Protein AF-A0A1D9NYQ7-F1 (afdb_monomer_lite)

Radius of gyration: 34.91 Å; chains: 1; bounding box: 76×38×82 Å

Foldseek 3Di:
DPDDPPPDDPVRLVVLLVQLPDPPDDLVVSCVVVVDDSVVSVVSNVVVVVVVVVVVVVVVVVVVVVVVVVVVVVVVVVVVVVVVVVVVVVVVVVVVVVVCCVVPPDPPPDD

Secondary structure (DSSP, 8-state):
----S-SS-HHHHHHHHHHHTSTT--HHHHHHHH---HHHHHHHHHHHHHHHHHHHHHHHHHHHHHHHHHHHHHHHHHHHHHHHHHHHHHHHHHHHHHHHHHHH-------

Organism: NCBI:txid185008

InterPro domains:
  IPR002514 Transposase IS3/IS911family [PF01527] (6-81)
  IPR009057 Homedomain-like superfamily [SSF46689] (3-88)

pLDDT: mean 82.63, std 14.6, range [35.0, 97.5]

Structure (mmCIF, N/CA/C/O backbone):
data_AF-A0A1D9NYQ7-F1
#
_entry.id   AF-A0A1D9NYQ7-F1
#
loop_
_atom_site.group_PDB
_atom_site.id
_atom_site.type_symbol
_atom_site.label_atom_id
_atom_site.label_alt_id
_atom_site.label_comp_id
_atom_site.label_asym_id
_atom_site.label_entity_id
_atom_site.label_seq_id
_atom_site.pdbx_PDB_ins_code
_atom_site.Cartn_x
_atom_site.Cartn_y
_atom_site.Cartn_z
_atom_site.occupancy
_atom_site.B_iso_or_equiv
_atom_site.auth_seq_id
_atom_site.auth_comp_id
_atom_site.auth_asym_id
_atom_site.auth_atom_id
_atom_site.pdbx_PDB_model_num
ATOM 1 N N . MET A 1 1 ? -15.302 -24.576 35.986 1.00 35.53 1 MET A N 1
ATOM 2 C CA . MET A 1 1 ? -16.428 -23.689 35.617 1.00 35.53 1 MET A CA 1
ATOM 3 C C . MET A 1 1 ? -16.089 -22.955 34.329 1.00 35.53 1 MET A C 1
ATOM 5 O O . MET A 1 1 ? -15.183 -22.134 34.339 1.00 35.53 1 MET A O 1
ATOM 9 N N . SER A 1 2 ? -16.775 -23.268 33.228 1.00 39.38 2 SER A N 1
ATOM 10 C CA . SER A 1 2 ? -16.667 -22.508 31.976 1.00 39.38 2 SER A CA 1
ATOM 11 C C . SER A 1 2 ? -17.417 -21.183 32.145 1.00 39.38 2 SER A C 1
ATOM 13 O O . SER A 1 2 ? -18.639 -21.173 32.299 1.00 39.38 2 SER A O 1
ATOM 15 N N . MET A 1 3 ? -16.683 -20.070 32.228 1.00 35.00 3 MET A N 1
ATOM 16 C CA . MET A 1 3 ? -17.254 -18.731 32.374 1.00 35.00 3 MET A CA 1
ATOM 17 C C . MET A 1 3 ? -17.894 -18.339 31.036 1.00 35.00 3 MET A C 1
ATOM 19 O O . MET A 1 3 ? -17.203 -18.030 30.074 1.00 35.00 3 MET A O 1
ATOM 23 N N . SER A 1 4 ? -19.223 -18.402 30.977 1.00 41.56 4 SER A N 1
ATOM 24 C CA . SER A 1 4 ? -20.055 -18.098 29.806 1.00 41.56 4 SER A CA 1
ATOM 25 C C . SER A 1 4 ? -19.674 -16.760 29.138 1.00 41.56 4 SER A C 1
ATOM 27 O O . SER A 1 4 ? -20.061 -15.682 29.601 1.00 41.56 4 SER A O 1
ATOM 29 N N . TYR A 1 5 ? -18.971 -16.836 28.007 1.00 49.84 5 TYR A N 1
ATOM 30 C CA . TYR A 1 5 ? -18.609 -15.712 27.138 1.00 49.84 5 TYR A CA 1
ATOM 31 C C . TYR A 1 5 ? -19.742 -15.341 26.168 1.00 49.84 5 TYR A C 1
ATOM 33 O O . TYR A 1 5 ? -19.537 -15.323 24.961 1.00 49.84 5 TYR A O 1
ATOM 41 N N . ASN A 1 6 ? -20.950 -15.052 26.670 1.00 58.41 6 ASN A N 1
ATOM 42 C CA . ASN A 1 6 ? -21.968 -14.374 25.850 1.00 58.41 6 ASN A CA 1
ATOM 43 C C . ASN A 1 6 ? -23.111 -13.732 26.659 1.00 58.41 6 ASN A C 1
ATOM 45 O O . ASN A 1 6 ? -24.284 -13.897 26.344 1.00 58.41 6 ASN A O 1
ATOM 49 N N . ARG A 1 7 ? -22.793 -13.017 27.749 1.00 65.62 7 ARG A N 1
ATOM 50 C CA . ARG A 1 7 ? -23.827 -12.455 28.645 1.00 65.62 7 ARG A CA 1
ATOM 51 C C . ARG A 1 7 ? -24.681 -11.345 28.004 1.00 65.62 7 ARG A C 1
ATOM 53 O O . ARG A 1 7 ? -25.792 -11.126 28.468 1.00 65.62 7 ARG A O 1
ATOM 60 N N . TYR A 1 8 ? -24.193 -10.669 26.961 1.00 72.31 8 TYR A N 1
ATOM 61 C CA . TYR A 1 8 ? -24.912 -9.570 26.308 1.00 72.31 8 TYR A CA 1
ATOM 62 C C . TYR A 1 8 ? -24.981 -9.788 24.790 1.00 72.31 8 TYR A C 1
ATOM 64 O O . TYR A 1 8 ? -23.932 -10.032 24.185 1.00 72.31 8 TYR A O 1
ATOM 72 N N . PRO A 1 9 ? -26.172 -9.686 24.169 1.00 83.31 9 PRO A N 1
ATOM 73 C CA . PRO A 1 9 ? -26.328 -9.730 22.717 1.00 83.31 9 PRO A CA 1
ATOM 74 C C . PRO A 1 9 ? -25.461 -8.669 22.030 1.00 83.31 9 PRO A C 1
ATOM 76 O O . PRO A 1 9 ? -25.291 -7.564 22.553 1.00 83.31 9 PRO A O 1
ATOM 79 N N . LYS A 1 10 ? -24.936 -8.987 20.841 1.00 80.75 10 LYS A N 1
ATOM 80 C CA . LYS A 1 10 ? -24.051 -8.086 20.081 1.00 80.75 10 LYS A CA 1
ATOM 81 C C . LYS A 1 10 ? -24.723 -6.741 19.788 1.00 80.75 10 LYS A C 1
ATOM 83 O O . LYS A 1 10 ? -24.121 -5.707 20.045 1.00 80.75 10 LYS A O 1
ATOM 88 N N . GLU A 1 11 ? -25.985 -6.775 19.369 1.00 83.69 11 GLU A N 1
ATOM 89 C CA . GLU A 1 11 ? -26.791 -5.585 19.059 1.00 83.69 11 GLU A CA 1
ATOM 90 C C . GLU A 1 11 ? -26.956 -4.661 20.274 1.00 83.69 11 GLU A C 1
ATOM 92 O O . GLU A 1 11 ? -26.782 -3.450 20.171 1.00 83.69 11 GLU A O 1
ATOM 97 N N . MET A 1 12 ? -27.206 -5.231 21.459 1.00 84.19 12 MET A N 1
ATOM 98 C CA . MET A 1 12 ? -27.324 -4.459 22.701 1.00 84.19 12 MET A CA 1
ATOM 99 C C . MET A 1 12 ? -25.997 -3.789 23.063 1.00 84.19 12 MET A C 1
ATOM 101 O O . MET A 1 12 ? -25.966 -2.617 23.433 1.00 84.19 12 MET A O 1
ATOM 105 N N . LYS A 1 13 ? -24.887 -4.526 22.945 1.00 83.94 13 LYS A N 1
ATOM 106 C CA . LYS A 1 13 ? -23.552 -3.984 23.209 1.00 83.94 13 LYS A CA 1
ATOM 107 C C . LYS A 1 13 ? -23.220 -2.844 22.241 1.00 83.94 13 LYS A C 1
ATOM 109 O O . LYS A 1 13 ? -22.691 -1.831 22.680 1.00 83.94 13 LYS A O 1
ATOM 114 N N . GLU A 1 14 ? -23.533 -3.000 20.958 1.00 83.94 14 GLU A N 1
ATOM 115 C CA . GLU A 1 14 ? -23.304 -1.977 19.930 1.00 83.94 14 GLU A CA 1
ATOM 116 C C . GLU A 1 14 ? -24.138 -0.716 20.187 1.00 83.94 14 GLU A C 1
ATOM 118 O O . GLU A 1 14 ? -23.581 0.379 20.182 1.00 83.94 14 GLU A O 1
ATOM 123 N N . ALA A 1 15 ? -25.425 -0.853 20.519 1.00 86.25 15 ALA A N 1
ATOM 124 C CA . ALA A 1 15 ? -26.296 0.278 20.847 1.00 86.25 15 ALA A CA 1
ATOM 125 C C . ALA A 1 15 ? -25.830 1.048 22.098 1.00 86.25 15 ALA A C 1
ATOM 127 O O . ALA A 1 15 ? -25.838 2.278 22.124 1.00 86.25 15 ALA A O 1
ATOM 128 N N . ILE A 1 16 ? -25.379 0.327 23.129 1.00 87.50 16 ILE A N 1
ATOM 129 C CA . ILE A 1 16 ? -24.826 0.932 24.347 1.00 87.50 16 ILE A CA 1
ATOM 130 C C . ILE A 1 16 ? -23.514 1.660 24.049 1.00 87.50 16 ILE A C 1
ATOM 132 O O . ILE A 1 16 ? -23.303 2.765 24.537 1.00 87.50 16 ILE A O 1
ATOM 136 N N . VAL A 1 17 ? -22.630 1.056 23.253 1.00 86.25 17 VAL A N 1
ATOM 137 C CA . VAL A 1 17 ? -21.359 1.681 22.863 1.00 86.25 17 VAL A CA 1
ATOM 138 C C . VAL A 1 17 ? -21.588 2.921 22.002 1.00 86.25 17 VAL A C 1
ATOM 140 O O . VAL A 1 17 ? -20.891 3.907 22.206 1.00 86.25 17 VAL A O 1
ATOM 143 N N . ALA A 1 18 ? -22.578 2.909 21.105 1.00 86.44 18 ALA A N 1
ATOM 144 C CA . ALA A 1 18 ? -22.950 4.079 20.315 1.00 86.44 18 ALA A CA 1
ATOM 145 C C . ALA A 1 18 ? -23.384 5.249 21.214 1.00 86.44 18 ALA A C 1
ATOM 147 O O . ALA A 1 18 ? -22.813 6.329 21.109 1.00 86.44 18 ALA A O 1
ATOM 148 N N . ARG A 1 19 ? -24.286 5.005 22.178 1.00 85.31 19 ARG A N 1
ATOM 149 C CA . ARG A 1 19 ? -24.702 6.024 23.164 1.00 85.31 19 ARG A CA 1
ATOM 150 C C . ARG A 1 19 ? -23.559 6.476 24.080 1.00 85.31 19 ARG A C 1
ATOM 152 O O . ARG A 1 19 ? -23.516 7.633 24.461 1.00 85.31 19 ARG A O 1
ATOM 159 N N . LEU A 1 20 ? -22.617 5.594 24.432 1.00 86.00 20 LEU A N 1
ATOM 160 C CA . LEU A 1 20 ? -21.429 5.948 25.232 1.00 86.00 20 LEU A CA 1
ATOM 161 C C . LEU A 1 20 ? -20.426 6.846 24.492 1.00 86.00 20 LEU A C 1
ATOM 163 O O . LEU A 1 20 ? -19.544 7.412 25.138 1.00 86.00 20 LEU A O 1
ATOM 167 N N . LEU A 1 21 ? -20.502 6.903 23.162 1.00 82.31 21 LEU A N 1
ATOM 168 C CA . LEU A 1 21 ? -19.666 7.763 22.325 1.00 82.31 21 LEU A CA 1
ATOM 169 C C . LEU A 1 21 ? -20.341 9.106 22.005 1.00 82.31 21 LEU A C 1
ATOM 171 O O . LEU A 1 21 ? -19.680 9.981 21.451 1.00 82.31 21 LEU A O 1
ATOM 175 N N . GLU A 1 22 ? -21.618 9.282 22.351 1.00 84.06 22 GLU A N 1
ATOM 176 C CA . GLU A 1 22 ? -22.311 10.570 22.270 1.00 84.06 22 GLU A CA 1
ATOM 177 C C . GLU A 1 22 ? -21.899 11.458 23.460 1.00 84.06 22 GLU A C 1
ATOM 179 O O . GLU A 1 22 ? -21.868 11.001 24.603 1.00 84.06 22 GLU A O 1
ATOM 184 N N . GLU A 1 23 ? -21.564 12.730 23.204 1.00 65.69 23 GLU A N 1
ATOM 185 C CA . GLU A 1 23 ? -20.985 13.642 24.212 1.00 65.69 23 GLU A CA 1
ATOM 186 C C . GLU A 1 23 ? -21.939 13.977 25.376 1.00 65.69 23 GLU A C 1
ATOM 188 O O . GLU A 1 23 ? -21.477 14.289 26.473 1.00 65.69 23 GLU A O 1
ATOM 193 N N . ASP A 1 24 ? -23.253 13.849 25.172 1.00 74.31 24 ASP A N 1
ATOM 194 C CA . ASP A 1 24 ? -24.279 14.292 26.126 1.00 74.31 24 ASP A CA 1
ATOM 195 C C . ASP A 1 24 ? -24.786 13.195 27.086 1.00 74.31 24 ASP A C 1
ATOM 197 O O . ASP A 1 24 ? -25.673 13.454 27.904 1.00 74.31 24 ASP A O 1
ATOM 201 N N . VAL A 1 25 ? -24.256 11.965 27.030 1.00 77.44 25 VAL A N 1
ATOM 202 C CA . VAL A 1 25 ? -24.790 10.842 27.826 1.00 77.44 25 VAL A CA 1
ATOM 203 C C . VAL A 1 25 ? -23.867 10.448 28.979 1.00 77.44 25 VAL A C 1
ATOM 205 O O . VAL A 1 25 ? -22.715 10.049 28.805 1.00 77.44 25 VAL A O 1
ATOM 208 N N . VAL A 1 26 ? -24.407 10.470 30.201 1.00 83.94 26 VAL A N 1
ATOM 209 C CA . VAL A 1 26 ? -23.679 10.058 31.405 1.00 83.94 26 VAL A CA 1
ATOM 210 C C . VAL A 1 26 ? -23.703 8.532 31.547 1.00 83.94 26 VAL A C 1
ATOM 212 O O . VAL A 1 26 ? -24.757 7.896 31.553 1.00 83.94 26 VAL A O 1
ATOM 215 N N . VAL A 1 27 ? -22.531 7.923 31.762 1.00 84.38 27 VAL A N 1
ATOM 216 C CA . VAL A 1 27 ? -22.364 6.461 31.941 1.00 84.38 27 VAL A CA 1
ATOM 217 C C . VAL A 1 27 ? -23.264 5.892 33.053 1.00 84.38 27 VAL A C 1
ATOM 219 O O . VAL A 1 27 ? -23.722 4.752 32.974 1.00 84.38 27 VAL A O 1
ATOM 222 N N . MET A 1 28 ? -23.547 6.695 34.082 1.00 83.12 28 MET A N 1
ATOM 223 C CA . MET A 1 28 ? -24.418 6.339 35.209 1.00 83.12 28 MET A CA 1
ATOM 224 C C . MET A 1 28 ? -25.881 6.137 34.798 1.00 83.12 28 MET A C 1
ATOM 226 O O . MET A 1 28 ? -26.558 5.284 35.369 1.00 83.12 28 MET A O 1
ATOM 230 N N . ASP A 1 29 ? -26.374 6.889 33.816 1.00 86.56 29 ASP A N 1
ATOM 231 C CA . ASP A 1 29 ? -27.756 6.761 33.349 1.00 86.56 29 ASP A CA 1
ATOM 232 C C . ASP A 1 29 ? -27.911 5.501 32.499 1.00 86.56 29 ASP A C 1
ATOM 234 O O . ASP A 1 29 ? -28.827 4.710 32.720 1.00 86.56 29 ASP A O 1
ATOM 238 N N . ILE A 1 30 ? -26.911 5.202 31.665 1.00 85.38 30 ILE A N 1
ATOM 239 C CA . ILE A 1 30 ? -26.827 3.932 30.936 1.00 85.38 30 ILE A CA 1
ATOM 240 C C . ILE A 1 30 ? -26.771 2.747 31.907 1.00 85.38 30 ILE A C 1
ATOM 242 O O . ILE A 1 30 ? -27.438 1.739 31.677 1.00 85.38 30 ILE A O 1
ATOM 246 N N . GLN A 1 31 ? -26.023 2.843 33.012 1.00 87.75 31 GLN A N 1
ATOM 247 C CA . GLN A 1 31 ? -26.003 1.796 34.040 1.00 87.75 31 GLN A CA 1
ATOM 248 C C . GLN A 1 31 ? -27.400 1.556 34.632 1.00 87.75 31 GLN A C 1
ATOM 250 O O . GLN A 1 31 ? -27.783 0.401 34.814 1.00 87.75 31 GLN A O 1
ATOM 255 N N . LYS A 1 32 ? -28.150 2.618 34.953 1.00 85.69 32 LYS A N 1
ATOM 256 C CA . LYS A 1 32 ? -29.501 2.499 35.526 1.00 85.69 32 LYS A CA 1
ATOM 257 C C . LYS A 1 32 ? -30.496 1.912 34.526 1.00 85.69 32 LYS A C 1
ATOM 259 O O . LYS A 1 32 ? -31.300 1.073 34.913 1.00 85.69 32 LYS A O 1
ATOM 264 N N . GLU A 1 33 ? -30.421 2.320 33.261 1.00 84.75 33 GLU A N 1
ATOM 265 C CA . GLU A 1 33 ? -31.304 1.836 32.193 1.00 84.75 33 GLU A CA 1
ATOM 266 C C . GLU A 1 33 ? -31.029 0.374 31.821 1.00 84.75 33 GLU A C 1
ATOM 268 O O . GLU A 1 33 ? -31.951 -0.410 31.615 1.00 84.75 33 GLU A O 1
ATOM 273 N N . THR A 1 34 ? -29.753 -0.002 31.719 1.00 84.44 34 THR A N 1
ATOM 274 C CA . THR A 1 34 ? -29.348 -1.303 31.159 1.00 84.44 34 THR A CA 1
ATOM 275 C C . THR A 1 34 ? -28.998 -2.343 32.219 1.00 84.44 34 THR A C 1
ATOM 277 O O . THR A 1 34 ? -28.889 -3.528 31.905 1.00 84.44 34 THR A O 1
ATOM 280 N N . GLY A 1 35 ? -28.768 -1.921 33.465 1.00 84.50 35 GLY A N 1
ATOM 281 C CA . GLY A 1 35 ? -28.278 -2.778 34.548 1.00 84.50 35 GLY A CA 1
ATOM 282 C C . GLY A 1 35 ? -26.832 -3.257 34.365 1.00 84.50 35 GLY A C 1
ATOM 283 O O . GLY A 1 35 ? -26.350 -4.084 35.142 1.00 84.50 35 GLY A O 1
ATOM 284 N N . VAL A 1 36 ? -26.117 -2.766 33.347 1.00 86.12 36 VAL A N 1
ATOM 285 C CA . VAL A 1 36 ? -24.734 -3.160 33.067 1.00 86.12 36 VAL A CA 1
ATOM 286 C C . VAL A 1 36 ? -23.799 -2.477 34.058 1.00 86.12 36 VAL A C 1
ATOM 288 O O . VAL A 1 36 ? -23.833 -1.264 34.244 1.00 86.12 36 VAL A O 1
ATOM 291 N N . GLY A 1 37 ? -22.916 -3.258 34.684 1.00 85.94 37 GLY A N 1
ATOM 292 C CA . GLY A 1 37 ? -21.955 -2.727 35.648 1.00 85.94 37 GLY A CA 1
ATOM 293 C C . GLY A 1 37 ? -21.061 -1.644 35.039 1.00 85.94 37 GLY A C 1
ATOM 294 O O . GLY A 1 37 ? -20.502 -1.828 33.957 1.00 85.94 37 GLY A O 1
ATOM 295 N N . ILE A 1 38 ? -20.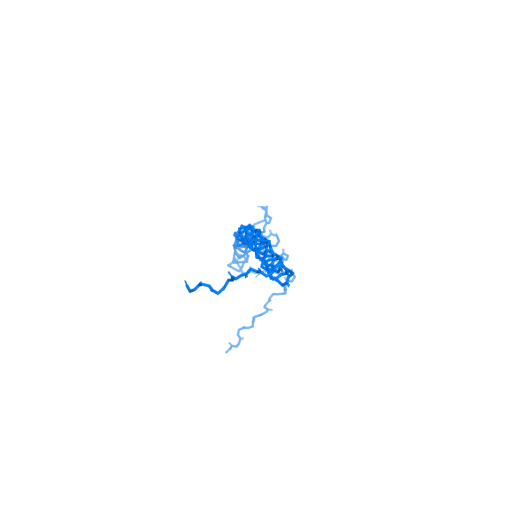864 -0.548 35.770 1.00 86.94 38 ILE A N 1
ATOM 296 C CA . ILE A 1 38 ? -20.169 0.651 35.285 1.00 86.94 38 ILE A CA 1
ATOM 297 C C . ILE A 1 38 ? -18.756 0.395 34.747 1.00 86.94 38 ILE A C 1
ATOM 299 O O . ILE A 1 38 ? -18.375 0.917 33.704 1.00 86.94 38 ILE A O 1
ATOM 303 N N . ASN A 1 39 ? -18.004 -0.500 35.391 1.00 85.50 39 ASN A N 1
ATOM 304 C CA . ASN A 1 39 ? -16.677 -0.909 34.927 1.00 85.50 39 ASN A CA 1
ATOM 305 C C . ASN A 1 39 ? -16.717 -1.576 33.544 1.00 85.50 39 ASN A C 1
ATOM 307 O O . ASN A 1 39 ? -15.765 -1.484 32.775 1.00 85.50 39 ASN A O 1
ATOM 311 N N . THR A 1 40 ? -17.814 -2.260 33.211 1.00 87.00 40 THR A N 1
ATOM 312 C CA . THR A 1 40 ? -17.993 -2.878 31.892 1.00 87.00 40 THR A CA 1
ATOM 313 C C . THR A 1 40 ? -18.275 -1.820 30.831 1.00 87.00 40 THR A C 1
ATOM 315 O O . THR A 1 40 ? -17.692 -1.897 29.753 1.00 87.00 40 THR A O 1
ATOM 318 N N . LEU A 1 41 ? -19.094 -0.815 31.154 1.00 87.69 41 LEU A N 1
ATOM 319 C CA . LEU A 1 41 ? -19.388 0.310 30.263 1.00 87.69 41 LEU A CA 1
ATOM 320 C C . LEU A 1 41 ? -18.123 1.117 29.945 1.00 87.69 41 LEU A C 1
ATOM 322 O O . LEU A 1 41 ? -17.819 1.329 28.773 1.00 87.69 41 LEU A O 1
ATOM 326 N N . TYR A 1 42 ? -17.329 1.466 30.963 1.00 88.62 42 TYR A N 1
ATOM 327 C CA . TYR A 1 42 ? -16.040 2.136 30.759 1.00 88.62 42 TYR A CA 1
ATOM 328 C C . TYR A 1 42 ? -15.089 1.306 29.898 1.00 88.62 42 TYR A C 1
ATOM 330 O O . TYR A 1 42 ? -14.557 1.809 28.913 1.00 88.62 42 TYR A O 1
ATOM 338 N N . ARG A 1 43 ? -14.955 0.004 30.180 1.00 87.94 43 ARG A N 1
ATOM 339 C CA . ARG A 1 43 ? -14.140 -0.894 29.347 1.00 87.94 43 ARG A CA 1
ATOM 340 C C . ARG A 1 43 ? -14.600 -0.938 27.894 1.00 87.94 43 ARG A C 1
ATOM 342 O O . ARG A 1 43 ? -13.761 -1.068 27.011 1.00 87.94 43 ARG A O 1
ATOM 349 N N . TRP A 1 44 ? -15.904 -0.893 27.631 1.00 88.88 44 TRP A N 1
ATOM 350 C CA . TRP A 1 44 ? -16.420 -0.894 26.263 1.00 88.88 44 TRP A CA 1
ATOM 351 C C . TRP A 1 44 ? -16.151 0.426 25.544 1.00 88.88 44 TRP A C 1
ATOM 353 O O . TRP A 1 44 ? -15.711 0.392 24.397 1.00 88.88 44 TRP A O 1
ATOM 363 N N . ARG A 1 45 ? -16.340 1.560 26.225 1.00 86.94 45 ARG A N 1
ATOM 364 C CA . ARG A 1 45 ? -15.998 2.887 25.702 1.00 86.94 45 ARG A CA 1
ATOM 365 C C . ARG A 1 45 ? -14.511 2.977 25.363 1.00 86.94 45 ARG A C 1
ATOM 367 O O . ARG A 1 45 ? -14.155 3.279 24.228 1.00 86.94 45 ARG A O 1
ATOM 374 N N . ASP A 1 46 ? -13.653 2.642 26.322 1.00 85.81 46 ASP A N 1
ATOM 375 C CA . ASP A 1 46 ? -12.202 2.755 26.171 1.00 85.81 46 ASP A CA 1
ATOM 376 C C . ASP A 1 46 ? -11.682 1.790 25.094 1.00 85.81 46 ASP A C 1
ATOM 378 O O . ASP A 1 46 ? -10.823 2.151 24.295 1.00 85.81 46 ASP A O 1
ATOM 382 N N . ALA A 1 47 ? -12.246 0.579 25.001 1.00 84.94 47 ALA A N 1
ATOM 383 C CA . ALA A 1 47 ? -11.927 -0.347 23.917 1.00 84.94 47 ALA A CA 1
ATOM 384 C C . ALA A 1 47 ? -12.297 0.219 22.537 1.00 84.94 47 ALA A C 1
ATOM 386 O O . ALA A 1 47 ? -11.558 -0.006 21.583 1.00 84.94 47 ALA A O 1
ATOM 387 N N . CYS A 1 48 ? -13.406 0.954 22.423 1.00 82.81 48 CYS A N 1
ATOM 388 C CA . CYS A 1 48 ? -13.833 1.547 21.158 1.00 82.81 48 CYS A CA 1
ATOM 389 C C . CYS A 1 48 ? -12.946 2.734 20.751 1.00 82.81 48 CYS A C 1
ATOM 391 O O . CYS A 1 48 ? -12.548 2.834 19.592 1.00 82.81 48 CYS A O 1
ATOM 393 N N . ILE A 1 49 ? -12.580 3.589 21.711 1.00 82.38 49 ILE A N 1
ATOM 394 C CA . ILE A 1 49 ? -11.660 4.716 21.492 1.00 82.38 49 ILE A CA 1
ATOM 395 C C . ILE A 1 49 ? -10.280 4.193 21.069 1.00 82.38 49 ILE A C 1
ATOM 397 O O . ILE A 1 49 ? -9.779 4.546 20.003 1.00 82.38 49 ILE A O 1
ATOM 401 N N . ASN A 1 50 ? -9.716 3.254 21.833 1.00 82.06 50 ASN A N 1
ATOM 402 C CA . ASN A 1 50 ? -8.395 2.692 21.550 1.00 82.06 50 ASN A CA 1
ATOM 403 C C . ASN A 1 50 ? -8.358 1.902 20.230 1.00 82.06 50 ASN A C 1
ATOM 405 O O . ASN A 1 50 ? -7.354 1.929 19.514 1.00 82.06 50 ASN A O 1
ATOM 409 N N . ALA A 1 51 ? -9.439 1.196 19.875 1.00 78.44 51 ALA A N 1
ATOM 410 C CA . ALA A 1 51 ? -9.545 0.514 18.584 1.00 78.44 51 ALA A CA 1
ATOM 411 C C . ALA A 1 51 ? -9.552 1.511 17.415 1.00 78.44 51 ALA A C 1
ATOM 413 O O . ALA A 1 51 ? -8.896 1.267 16.403 1.00 78.44 51 ALA A O 1
ATOM 414 N N . ASN A 1 52 ? -10.233 2.649 17.556 1.00 75.31 52 ASN A N 1
ATOM 415 C CA . ASN A 1 52 ? -10.270 3.689 16.527 1.00 75.31 52 ASN A CA 1
ATOM 416 C C . ASN A 1 52 ? -8.917 4.392 16.352 1.00 75.31 52 ASN A C 1
ATOM 418 O O . ASN A 1 52 ? -8.514 4.672 15.223 1.00 75.31 52 ASN A O 1
ATOM 422 N N . ASP A 1 53 ? -8.190 4.643 17.439 1.00 75.31 53 ASP A N 1
ATOM 423 C CA . ASP A 1 53 ? -6.873 5.282 17.362 1.00 75.31 53 ASP A CA 1
ATOM 424 C C . ASP A 1 53 ? -5.815 4.331 16.792 1.00 75.31 53 ASP A C 1
ATOM 426 O O . ASP A 1 53 ? -5.089 4.683 15.858 1.00 75.31 53 ASP A O 1
ATOM 430 N N . SER A 1 54 ? -5.790 3.080 17.260 1.00 73.25 54 SER A N 1
ATOM 431 C CA . SER A 1 54 ? -4.870 2.062 16.735 1.00 73.25 54 SER A CA 1
ATOM 432 C C . SER A 1 54 ? -5.119 1.738 15.258 1.00 73.25 54 SER A C 1
ATOM 434 O O . SER A 1 54 ? -4.163 1.585 14.495 1.00 73.25 54 SER A O 1
ATOM 436 N N . THR A 1 55 ? -6.379 1.691 14.811 1.00 69.94 55 THR A N 1
ATOM 437 C CA . THR A 1 55 ? -6.705 1.482 13.389 1.00 69.94 55 THR A CA 1
ATOM 438 C C . THR A 1 55 ? -6.340 2.681 12.520 1.00 69.94 55 THR A C 1
ATOM 440 O O . THR A 1 55 ? -5.789 2.484 11.435 1.00 69.94 55 THR A O 1
ATOM 443 N N . LYS A 1 56 ? -6.568 3.921 12.979 1.00 72.75 56 LYS A N 1
ATOM 444 C CA . LYS A 1 56 ? -6.114 5.130 12.268 1.00 72.75 56 LYS A CA 1
ATOM 445 C C . LYS A 1 56 ? -4.597 5.141 12.098 1.00 72.75 56 LYS A C 1
ATOM 447 O O . LYS A 1 56 ? -4.103 5.384 10.994 1.00 72.75 56 LYS A O 1
ATOM 452 N N . GLU A 1 57 ? -3.853 4.833 13.158 1.00 72.56 57 GLU A N 1
ATOM 453 C CA . GLU A 1 57 ? -2.396 4.757 13.089 1.00 72.56 57 GLU A CA 1
ATOM 454 C C . GLU A 1 57 ? -1.912 3.656 12.144 1.00 72.56 57 GLU A C 1
ATOM 456 O O . GLU A 1 57 ? -1.064 3.923 11.287 1.00 72.56 57 GLU A O 1
ATOM 461 N N . ALA A 1 58 ? -2.452 2.4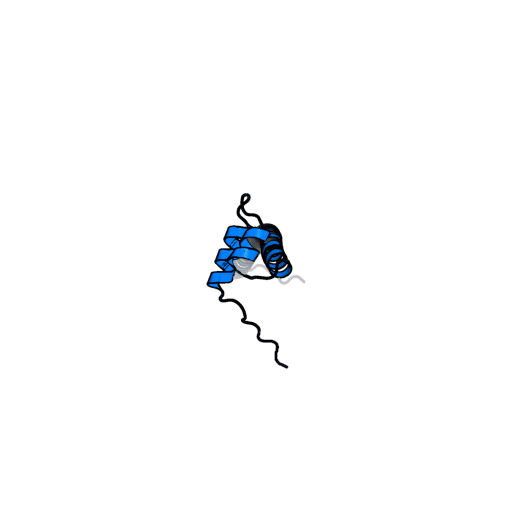41 12.269 1.00 74.75 58 ALA A N 1
ATOM 462 C CA . ALA A 1 58 ? -2.082 1.306 11.429 1.00 74.75 58 ALA A CA 1
ATOM 463 C C . ALA A 1 58 ? -2.363 1.586 9.946 1.00 74.75 58 ALA A C 1
ATOM 465 O O . ALA A 1 58 ? -1.499 1.352 9.102 1.00 74.75 58 ALA A O 1
ATOM 466 N N . ASN A 1 59 ? -3.521 2.175 9.632 1.00 73.81 59 ASN A N 1
ATOM 467 C CA . ASN A 1 59 ? -3.881 2.551 8.268 1.00 73.81 59 ASN A CA 1
ATOM 468 C C . ASN A 1 59 ? -2.945 3.641 7.713 1.00 73.81 59 ASN A C 1
ATOM 470 O O . ASN A 1 59 ? -2.483 3.559 6.577 1.00 73.81 59 ASN A O 1
ATOM 474 N N . SER A 1 60 ? -2.580 4.636 8.530 1.00 77.62 60 SER A N 1
ATOM 475 C CA . SER A 1 60 ? -1.637 5.684 8.114 1.00 77.62 60 SER A CA 1
ATOM 476 C C . SER A 1 60 ? -0.226 5.145 7.834 1.00 77.62 60 SER A C 1
ATOM 478 O O . SER A 1 60 ? 0.426 5.593 6.888 1.00 77.62 60 SER A O 1
ATOM 480 N N . LYS A 1 61 ? 0.242 4.173 8.631 1.00 81.38 61 LYS A N 1
ATOM 481 C CA . LYS A 1 61 ? 1.542 3.509 8.462 1.00 81.38 61 LYS A CA 1
ATOM 482 C C . LYS A 1 61 ? 1.527 2.613 7.221 1.00 81.38 61 LYS A C 1
ATOM 484 O O . LYS A 1 61 ? 2.375 2.792 6.352 1.00 81.38 61 LYS A O 1
ATOM 489 N N . SER A 1 62 ? 0.508 1.765 7.077 1.00 80.88 62 SER A N 1
ATOM 490 C CA . SER A 1 62 ? 0.320 0.886 5.913 1.00 80.88 62 SER A CA 1
ATOM 491 C C . SER A 1 62 ? 0.200 1.671 4.600 1.00 80.88 62 SER A C 1
ATOM 493 O O . SER A 1 62 ? 0.853 1.342 3.614 1.00 80.88 62 SER A O 1
ATOM 495 N N . SER A 1 63 ? -0.553 2.776 4.582 1.00 78.75 63 SER A N 1
ATOM 496 C CA . SER A 1 63 ? -0.679 3.633 3.396 1.00 78.75 63 SER A CA 1
ATOM 497 C C . SER A 1 63 ? 0.663 4.248 2.966 1.00 78.75 63 SER A C 1
ATOM 499 O O . SER A 1 63 ? 0.978 4.299 1.772 1.00 78.75 63 SER A O 1
ATOM 501 N N . LYS A 1 64 ? 1.485 4.690 3.929 1.00 88.00 64 LYS A N 1
ATOM 502 C CA . LYS A 1 64 ? 2.838 5.203 3.659 1.00 88.00 64 LYS A CA 1
ATOM 503 C C . LYS A 1 64 ? 3.756 4.106 3.127 1.00 88.00 64 LYS A C 1
ATOM 505 O O . LYS A 1 64 ? 4.413 4.327 2.112 1.00 88.00 64 LYS A O 1
ATOM 510 N N . GLU A 1 65 ? 3.749 2.939 3.761 1.00 90.38 65 GLU A N 1
ATOM 511 C CA . GLU A 1 65 ? 4.554 1.784 3.362 1.00 90.38 65 GLU A CA 1
ATOM 512 C C . GLU A 1 65 ? 4.221 1.333 1.934 1.00 90.38 65 GLU A C 1
ATOM 514 O O . GLU A 1 65 ? 5.111 1.271 1.087 1.00 90.38 65 GLU A O 1
ATOM 519 N N . HIS A 1 66 ? 2.935 1.179 1.603 1.00 86.94 66 HIS A N 1
ATOM 520 C CA . HIS A 1 66 ? 2.505 0.871 0.238 1.00 86.94 66 HIS A CA 1
ATOM 521 C C . HIS A 1 66 ? 2.941 1.935 -0.771 1.00 86.94 66 HIS A C 1
ATOM 523 O O . HIS A 1 66 ? 3.312 1.617 -1.902 1.00 86.94 66 HIS A O 1
ATOM 529 N N . ARG A 1 67 ? 2.926 3.218 -0.394 1.00 90.81 67 ARG A N 1
ATOM 530 C CA . ARG A 1 67 ? 3.383 4.292 -1.284 1.00 90.81 67 ARG A CA 1
ATOM 531 C C . ARG A 1 67 ? 4.887 4.224 -1.536 1.00 90.81 67 ARG A C 1
ATOM 533 O O . ARG A 1 67 ? 5.324 4.489 -2.657 1.00 90.81 67 ARG A O 1
ATOM 540 N N . GLU A 1 68 ? 5.679 3.911 -0.519 1.00 93.25 68 GLU A N 1
ATOM 541 C CA . GLU A 1 68 ? 7.125 3.735 -0.653 1.00 93.25 68 GLU A CA 1
ATOM 542 C C . GLU A 1 68 ? 7.472 2.494 -1.471 1.00 93.25 68 GLU A C 1
ATOM 544 O O . GLU A 1 68 ? 8.327 2.559 -2.355 1.00 93.25 68 GLU A O 1
ATOM 549 N N . GLU A 1 69 ? 6.771 1.390 -1.234 1.00 94.06 69 GLU A N 1
ATOM 550 C CA . GLU A 1 69 ? 6.946 0.147 -1.973 1.00 94.06 69 GLU A CA 1
ATOM 551 C C . GLU A 1 69 ? 6.597 0.316 -3.453 1.00 94.06 69 GLU A C 1
ATOM 553 O O . GLU A 1 69 ? 7.397 -0.048 -4.315 1.00 94.06 69 GLU A O 1
ATOM 558 N N . ARG A 1 70 ? 5.485 0.991 -3.773 1.00 94.38 70 ARG A N 1
ATOM 559 C CA . ARG A 1 70 ? 5.131 1.318 -5.164 1.00 94.38 70 ARG A CA 1
ATOM 560 C C . ARG A 1 70 ? 6.208 2.139 -5.871 1.00 94.38 70 ARG A C 1
ATOM 562 O O . ARG A 1 70 ? 6.526 1.855 -7.021 1.00 94.38 70 ARG A O 1
ATOM 569 N N . LYS A 1 71 ? 6.800 3.127 -5.191 1.00 95.88 71 LYS A N 1
ATOM 570 C CA . LYS A 1 71 ? 7.898 3.933 -5.756 1.00 95.88 71 LYS A CA 1
ATOM 571 C C . LYS A 1 71 ? 9.156 3.102 -6.005 1.00 95.88 71 LYS A C 1
ATOM 573 O O . LYS A 1 71 ? 9.830 3.305 -7.013 1.00 95.88 71 LYS A O 1
ATOM 578 N N . LYS A 1 72 ? 9.499 2.196 -5.083 1.00 96.06 72 LYS A N 1
ATOM 579 C CA . LYS A 1 72 ? 10.635 1.278 -5.252 1.00 96.06 72 LYS A CA 1
ATOM 580 C C . LYS A 1 72 ? 10.400 0.357 -6.442 1.00 96.06 72 LYS A C 1
ATOM 582 O O . LYS A 1 72 ? 11.297 0.218 -7.265 1.00 96.06 72 LYS A O 1
ATOM 587 N N . ASN A 1 73 ? 9.195 -0.194 -6.558 1.00 95.12 73 ASN A N 1
ATOM 588 C CA . ASN A 1 73 ? 8.833 -1.081 -7.653 1.00 95.12 73 ASN A CA 1
ATOM 589 C C . ASN A 1 73 ? 8.942 -0.363 -9.008 1.00 95.12 73 ASN A C 1
ATOM 591 O O . ASN A 1 73 ? 9.695 -0.797 -9.869 1.00 95.12 73 ASN A O 1
ATOM 595 N N . GLU A 1 74 ? 8.362 0.835 -9.135 1.00 96.00 74 GLU A N 1
ATOM 596 C CA . GLU A 1 74 ? 8.466 1.637 -10.363 1.00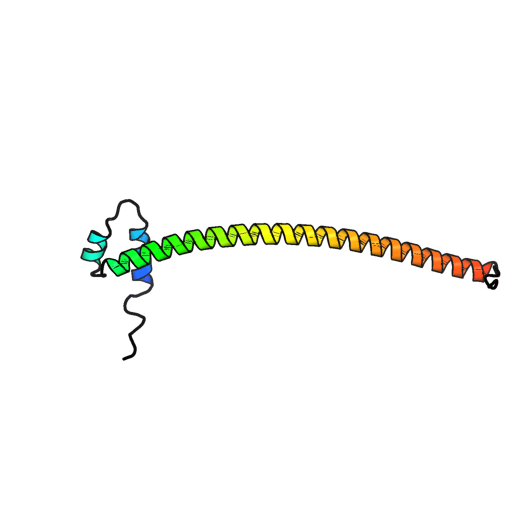 96.00 74 GLU A CA 1
ATOM 597 C C . GLU A 1 74 ? 9.926 1.967 -10.736 1.00 96.00 74 GLU A C 1
ATOM 599 O O . GLU A 1 74 ? 10.309 1.972 -11.909 1.00 96.00 74 GLU A O 1
ATOM 604 N N . ARG A 1 75 ? 10.780 2.250 -9.742 1.00 96.31 75 ARG A N 1
ATOM 605 C CA . ARG A 1 75 ? 12.211 2.490 -9.976 1.00 96.31 75 ARG A CA 1
ATOM 606 C C . ARG A 1 75 ? 12.915 1.234 -10.488 1.00 96.31 75 ARG A C 1
ATOM 608 O O . ARG A 1 75 ? 13.715 1.342 -11.417 1.00 96.31 75 ARG A O 1
ATOM 615 N N . LEU A 1 76 ? 12.634 0.083 -9.882 1.00 96.81 76 LEU A N 1
ATOM 616 C CA . LEU A 1 76 ? 13.217 -1.199 -10.270 1.00 96.81 76 LEU A CA 1
ATOM 617 C C . LEU A 1 76 ? 12.758 -1.616 -11.669 1.00 96.81 76 LEU A C 1
ATOM 619 O O . LEU A 1 76 ? 13.598 -1.982 -12.484 1.00 96.81 76 LEU A O 1
ATOM 623 N N . GLU A 1 77 ? 11.473 -1.465 -11.987 1.00 96.12 77 GLU A N 1
ATOM 624 C CA . GLU A 1 77 ? 10.922 -1.718 -13.324 1.00 96.12 77 GLU A CA 1
ATOM 625 C C . GLU A 1 77 ? 11.609 -0.854 -14.389 1.00 96.12 77 GLU A C 1
ATOM 627 O O . GLU A 1 77 ? 12.025 -1.352 -15.435 1.00 96.12 77 GLU A O 1
ATOM 632 N N . LYS A 1 78 ? 11.809 0.442 -14.114 1.00 97.50 78 LYS A N 1
ATOM 633 C CA . LYS A 1 78 ? 12.527 1.346 -15.029 1.00 97.50 78 LYS A CA 1
ATOM 634 C C . LYS A 1 78 ? 13.983 0.942 -15.236 1.00 97.50 78 LYS A C 1
ATOM 636 O O . LYS A 1 78 ? 14.502 1.070 -16.345 1.00 97.50 78 LYS A O 1
ATOM 641 N N . GLU A 1 79 ? 14.667 0.513 -14.181 1.00 96.81 79 GLU A N 1
ATOM 642 C CA . GLU A 1 79 ? 16.051 0.050 -14.280 1.00 96.81 79 GLU A CA 1
ATOM 643 C C . GLU A 1 79 ? 16.143 -1.258 -15.072 1.00 96.81 79 GLU A C 1
ATOM 645 O O . GLU A 1 79 ? 17.013 -1.393 -15.934 1.00 96.81 79 GLU A O 1
ATOM 650 N N . LEU A 1 80 ? 15.211 -2.179 -14.832 1.00 96.56 80 LEU A N 1
ATOM 651 C CA . LEU A 1 80 ? 15.100 -3.443 -15.545 1.00 96.56 80 LEU A CA 1
ATOM 652 C C . LEU A 1 80 ? 14.853 -3.211 -17.041 1.00 96.56 80 LEU A C 1
ATOM 654 O O . LEU A 1 80 ? 15.638 -3.688 -17.854 1.00 96.56 80 LEU A O 1
ATOM 658 N N . ALA A 1 81 ? 13.892 -2.358 -17.404 1.00 96.00 81 ALA A N 1
ATOM 659 C CA . ALA A 1 81 ? 13.609 -2.019 -18.800 1.00 96.00 81 ALA A CA 1
ATOM 660 C C . ALA A 1 81 ? 14.820 -1.402 -19.529 1.00 96.00 81 ALA A C 1
ATOM 662 O O . ALA A 1 81 ? 15.069 -1.682 -20.702 1.00 96.00 81 ALA A O 1
ATOM 663 N N . ARG A 1 82 ? 15.616 -0.566 -18.845 1.00 96.25 82 ARG A N 1
ATOM 664 C CA . ARG A 1 82 ? 16.857 -0.007 -19.416 1.00 96.25 82 ARG A CA 1
ATOM 665 C C . ARG A 1 82 ? 17.914 -1.085 -19.643 1.00 96.25 82 ARG A C 1
ATOM 667 O O . ARG A 1 82 ? 18.566 -1.073 -20.685 1.00 96.25 82 ARG A O 1
ATOM 674 N N . LYS A 1 83 ? 18.084 -1.997 -18.680 1.00 96.12 83 LYS A N 1
ATOM 675 C CA . LYS A 1 83 ? 19.027 -3.120 -18.786 1.00 96.12 83 LYS A CA 1
ATOM 676 C C . LYS A 1 83 ? 18.627 -4.075 -19.907 1.00 96.12 83 LYS A C 1
ATOM 678 O O . LYS A 1 83 ? 19.483 -4.454 -20.697 1.00 96.12 83 LYS A O 1
ATOM 683 N N . GLU A 1 84 ? 17.344 -4.399 -20.026 1.00 95.81 84 GLU A N 1
ATOM 684 C CA . GLU A 1 84 ? 16.817 -5.224 -21.117 1.00 95.81 84 GLU A CA 1
ATOM 685 C C . GLU A 1 84 ? 17.027 -4.560 -22.478 1.00 95.81 84 GLU A C 1
ATOM 687 O O . GLU A 1 84 ? 17.523 -5.205 -23.398 1.00 95.81 84 GLU A O 1
ATOM 692 N N . LYS A 1 85 ? 16.756 -3.254 -22.603 1.00 96.88 85 LYS A N 1
ATOM 693 C CA . LYS A 1 85 ? 17.021 -2.513 -23.843 1.00 96.88 85 LYS A CA 1
ATOM 694 C C . LYS A 1 85 ? 18.497 -2.598 -24.250 1.00 96.88 85 LYS A C 1
ATOM 696 O O . LYS A 1 85 ? 18.789 -3.004 -25.373 1.00 96.88 85 LYS A O 1
ATOM 701 N N . ALA A 1 86 ? 19.4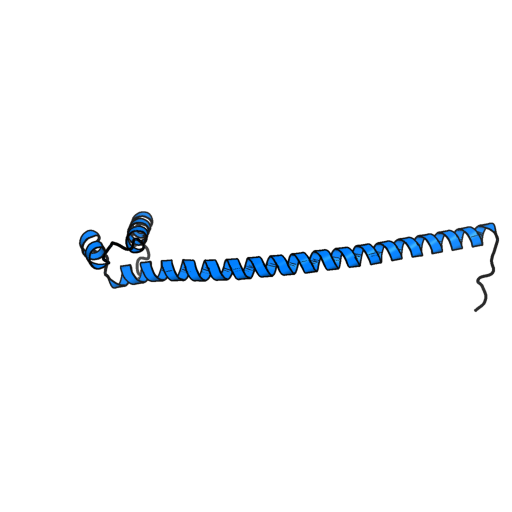24 -2.312 -23.336 1.00 96.06 86 ALA A N 1
ATOM 702 C CA . ALA A 1 86 ? 20.859 -2.426 -23.612 1.00 96.06 86 ALA A CA 1
ATOM 703 C C . ALA A 1 86 ? 21.275 -3.869 -23.973 1.00 96.06 86 ALA A C 1
ATOM 705 O O . ALA A 1 86 ? 22.101 -4.087 -24.863 1.00 96.06 86 ALA A O 1
ATOM 706 N N . LEU A 1 87 ? 20.672 -4.873 -23.332 1.00 96.75 87 LEU A N 1
ATOM 707 C CA . LEU A 1 87 ? 20.907 -6.281 -23.650 1.00 96.75 87 LEU A CA 1
ATOM 708 C C . LEU A 1 87 ? 20.423 -6.638 -25.067 1.00 96.75 87 LEU A C 1
ATOM 710 O O . LEU A 1 87 ? 21.120 -7.327 -25.806 1.00 96.75 87 LEU A O 1
ATOM 714 N N . THR A 1 88 ? 19.260 -6.137 -25.487 1.00 96.75 88 THR A N 1
ATOM 715 C CA . THR A 1 88 ? 18.761 -6.362 -26.854 1.00 96.75 88 THR A CA 1
ATOM 716 C C . THR A 1 88 ? 19.600 -5.648 -27.911 1.00 96.75 88 THR A C 1
ATOM 718 O O . THR A 1 88 ? 19.881 -6.228 -28.958 1.00 96.75 88 THR A O 1
ATOM 721 N N . GLU A 1 89 ? 20.059 -4.426 -27.632 1.00 96.31 89 GLU A N 1
ATOM 722 C CA . GLU A 1 89 ? 20.944 -3.676 -28.527 1.00 96.31 89 GLU A CA 1
ATOM 723 C C . GLU A 1 89 ? 22.285 -4.401 -28.707 1.00 96.31 89 GLU A C 1
ATOM 725 O O . GLU A 1 89 ? 22.737 -4.596 -29.835 1.00 96.31 89 GLU A O 1
ATOM 730 N N . THR A 1 90 ? 22.888 -4.896 -27.621 1.00 96.75 90 THR A N 1
ATOM 731 C CA . THR A 1 90 ? 24.129 -5.687 -27.699 1.00 96.75 90 THR A CA 1
ATOM 732 C C . THR A 1 90 ? 23.930 -7.007 -28.442 1.00 96.75 90 THR A C 1
ATOM 734 O O . THR A 1 90 ? 24.746 -7.353 -29.298 1.00 96.75 90 THR A O 1
ATOM 737 N N . ALA A 1 91 ? 22.824 -7.718 -28.203 1.00 96.19 91 ALA A N 1
ATOM 738 C CA . ALA A 1 91 ? 22.485 -8.925 -28.952 1.00 96.19 91 ALA A CA 1
ATOM 739 C C . ALA A 1 91 ? 22.320 -8.643 -30.458 1.00 96.19 91 ALA A C 1
ATOM 741 O O . ALA A 1 91 ? 22.840 -9.395 -31.286 1.00 96.19 91 ALA A O 1
ATOM 742 N N . ALA A 1 92 ? 21.659 -7.542 -30.828 1.00 96.25 92 ALA A N 1
ATOM 743 C CA . ALA A 1 92 ? 21.506 -7.134 -32.222 1.00 96.25 92 ALA A CA 1
ATOM 744 C C . ALA A 1 92 ? 22.861 -6.830 -32.882 1.00 96.25 92 ALA A C 1
ATOM 746 O O . ALA A 1 92 ? 23.116 -7.299 -33.994 1.00 96.25 92 ALA A O 1
ATOM 747 N N . LEU A 1 93 ? 23.758 -6.121 -32.186 1.00 96.19 93 LEU A N 1
ATOM 748 C CA . LEU A 1 93 ? 25.117 -5.854 -32.667 1.00 96.19 93 LEU A CA 1
ATOM 749 C C . LEU A 1 93 ? 25.922 -7.146 -32.867 1.00 96.19 93 LEU A C 1
ATOM 751 O O . LEU A 1 93 ? 26.580 -7.296 -33.895 1.00 96.19 93 LEU A O 1
ATOM 755 N N . LEU A 1 94 ? 25.833 -8.110 -31.944 1.00 96.12 94 LEU A N 1
ATOM 756 C CA . LEU A 1 94 ? 26.491 -9.414 -32.089 1.00 96.12 94 LEU A CA 1
ATOM 757 C C . LEU A 1 94 ? 25.975 -10.189 -33.306 1.00 96.12 94 LEU A C 1
ATOM 759 O O . LEU A 1 94 ? 26.761 -10.805 -34.026 1.00 96.12 94 LEU A O 1
ATOM 763 N N . VAL A 1 95 ? 24.664 -10.158 -33.561 1.00 95.81 95 VAL A N 1
ATOM 764 C CA . VAL A 1 95 ? 24.069 -10.797 -34.744 1.00 95.81 95 VAL A CA 1
ATOM 765 C C . VAL A 1 95 ? 24.540 -10.117 -36.027 1.00 95.81 95 VAL A C 1
ATOM 767 O O . VAL A 1 95 ? 24.889 -10.808 -36.984 1.00 95.81 95 VAL A O 1
ATOM 770 N N . LEU A 1 96 ? 24.574 -8.784 -36.059 1.00 93.62 96 LEU A N 1
ATOM 771 C CA . LEU A 1 96 ? 25.070 -8.031 -37.211 1.00 93.62 96 LEU A CA 1
ATOM 772 C C . LEU A 1 96 ? 26.550 -8.319 -37.478 1.00 93.62 96 LEU A C 1
ATOM 774 O O . LEU A 1 96 ? 26.893 -8.601 -38.623 1.00 93.62 96 LEU A O 1
ATOM 778 N N . ARG A 1 97 ? 27.395 -8.352 -36.437 1.00 92.50 97 ARG A N 1
ATOM 779 C CA . ARG A 1 97 ? 28.809 -8.750 -36.546 1.00 92.50 97 ARG A CA 1
ATOM 780 C C . ARG A 1 97 ? 28.941 -10.151 -37.138 1.00 92.50 97 ARG A C 1
ATOM 782 O O . ARG A 1 97 ? 29.625 -10.326 -38.135 1.00 92.50 97 ARG A O 1
ATOM 789 N N . LYS A 1 98 ? 28.215 -11.139 -36.602 1.00 93.56 98 LYS A N 1
ATOM 790 C CA . LYS A 1 98 ? 28.229 -12.515 -37.136 1.00 93.56 98 LYS A CA 1
ATOM 791 C C . LYS A 1 98 ? 27.827 -12.577 -38.613 1.00 93.56 98 LYS A C 1
ATOM 793 O O . LYS A 1 98 ? 28.456 -13.294 -39.384 1.00 93.56 98 LYS A O 1
ATOM 798 N N . LYS A 1 99 ? 26.793 -11.830 -39.017 1.00 92.00 99 LYS A N 1
ATOM 799 C CA . LYS A 1 99 ? 26.350 -11.767 -40.419 1.00 92.00 99 LYS A CA 1
ATOM 800 C C . LYS A 1 99 ? 27.387 -11.100 -41.324 1.00 92.00 99 LYS A C 1
ATOM 802 O O . LYS A 1 99 ? 27.621 -11.597 -42.419 1.00 92.00 99 LYS A O 1
ATOM 807 N N . ALA A 1 100 ? 28.007 -10.010 -40.876 1.00 92.56 100 ALA A N 1
ATOM 808 C CA . ALA A 1 100 ? 29.055 -9.329 -41.627 1.00 92.56 100 ALA A CA 1
ATOM 809 C C . ALA A 1 100 ? 30.276 -10.238 -41.826 1.00 92.56 100 ALA A C 1
ATOM 811 O O . ALA A 1 100 ? 30.721 -10.400 -42.959 1.00 92.56 100 ALA A O 1
ATOM 812 N N . ASN A 1 101 ? 30.733 -10.914 -40.766 1.00 89.19 101 ASN A N 1
ATOM 813 C CA . ASN A 1 101 ? 31.841 -11.867 -40.836 1.00 89.19 101 ASN A CA 1
ATOM 814 C C . ASN A 1 101 ? 31.531 -13.030 -41.798 1.00 89.19 101 ASN A C 1
ATOM 816 O O . ASN A 1 101 ? 32.414 -13.465 -42.525 1.00 89.19 101 ASN A O 1
ATOM 820 N N . ALA A 1 102 ? 30.284 -13.511 -41.851 1.00 90.81 102 ALA A N 1
ATOM 821 C CA . ALA A 1 102 ? 29.886 -14.583 -42.769 1.00 90.81 102 ALA A CA 1
ATOM 822 C C . ALA A 1 102 ? 29.867 -14.159 -44.251 1.00 90.81 102 ALA A C 1
ATOM 824 O O . ALA A 1 102 ? 30.099 -14.991 -45.123 1.00 90.81 102 ALA A O 1
ATOM 825 N N . ILE A 1 103 ? 29.557 -12.890 -44.541 1.00 88.88 103 ILE A N 1
ATOM 826 C CA . ILE A 1 103 ? 29.476 -12.367 -45.915 1.00 88.88 103 ILE A CA 1
ATOM 827 C C . ILE A 1 103 ? 30.848 -11.908 -46.409 1.00 88.88 103 ILE A C 1
ATOM 829 O O . ILE A 1 103 ? 31.236 -12.229 -47.528 1.00 88.88 103 ILE A O 1
ATOM 833 N N . TRP A 1 104 ? 31.556 -11.128 -45.592 1.00 85.12 104 TRP A N 1
ATOM 834 C CA . TRP A 1 104 ? 32.798 -10.466 -45.990 1.00 85.12 104 TRP A CA 1
ATOM 835 C C . TRP A 1 104 ? 34.061 -11.184 -45.529 1.00 85.12 104 TRP A C 1
ATOM 837 O O . TRP A 1 104 ? 35.117 -10.864 -46.060 1.00 85.12 104 TRP A O 1
ATOM 847 N N . GLY A 1 105 ? 33.964 -12.144 -44.603 1.00 73.00 105 GLY A N 1
ATOM 848 C CA . GLY A 1 105 ? 35.117 -12.848 -44.048 1.00 73.00 105 GLY A CA 1
ATOM 849 C C . GLY A 1 105 ? 36.057 -11.889 -43.325 1.00 73.00 105 GLY A C 1
ATOM 850 O O . GLY A 1 105 ? 36.942 -11.305 -43.937 1.00 73.00 105 GLY A O 1
ATOM 851 N N . THR A 1 106 ? 35.896 -11.727 -42.014 1.00 62.00 106 THR A N 1
ATOM 852 C CA . THR A 1 106 ? 36.927 -11.065 -41.205 1.00 62.00 106 THR A CA 1
ATOM 853 C C . THR A 1 106 ? 37.520 -12.079 -40.244 1.00 62.00 106 THR A C 1
ATOM 855 O O . THR A 1 106 ? 36.796 -12.640 -39.418 1.00 62.00 106 THR A O 1
ATOM 858 N N . GLU A 1 107 ? 38.824 -12.314 -40.402 1.00 58.84 107 GLU A N 1
ATOM 859 C CA . GLU A 1 107 ? 39.703 -13.015 -39.46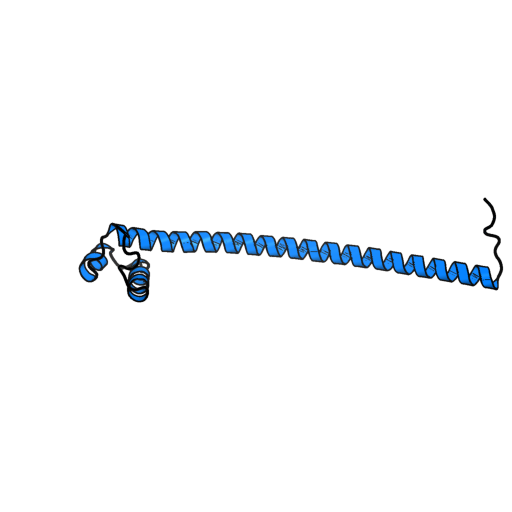6 1.00 58.84 107 GLU A CA 1
ATOM 860 C C . GLU A 1 107 ? 39.544 -12.407 -38.065 1.00 58.84 107 GLU A C 1
ATOM 862 O O . GLU A 1 107 ? 40.149 -11.394 -37.738 1.00 58.84 107 GLU A O 1
ATOM 867 N N . ASP A 1 108 ? 38.700 -13.014 -37.236 1.00 53.00 108 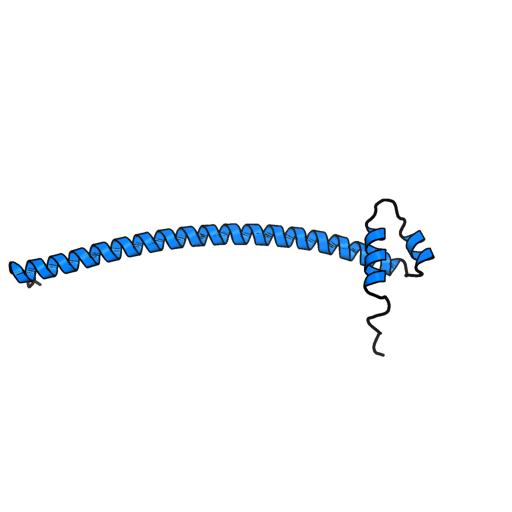ASP A N 1
ATOM 868 C CA . ASP A 1 108 ? 38.737 -12.865 -35.777 1.00 53.00 108 ASP A CA 1
ATOM 869 C C . ASP A 1 108 ? 39.308 -14.172 -35.173 1.00 53.00 108 ASP A C 1
ATOM 871 O O . ASP A 1 108 ? 38.804 -14.689 -34.179 1.00 53.00 108 ASP A O 1
ATOM 875 N N . GLU A 1 109 ? 40.340 -14.736 -35.812 1.00 52.75 109 GLU A N 1
ATOM 876 C CA . GLU A 1 109 ? 41.299 -15.667 -35.198 1.00 52.75 109 GLU A CA 1
ATOM 877 C C . GLU A 1 109 ? 42.661 -14.961 -35.138 1.00 52.75 109 GLU A C 1
ATOM 879 O O . GLU A 1 109 ? 43.581 -15.242 -35.898 1.00 52.75 109 GLU A O 1
ATOM 884 N N . ALA A 1 110 ? 42.774 -13.986 -34.245 1.00 47.22 110 ALA A N 1
ATOM 885 C CA . ALA A 1 110 ? 44.055 -13.596 -33.679 1.00 47.22 110 ALA A CA 1
ATOM 886 C C . ALA A 1 110 ? 43.870 -13.636 -32.160 1.00 47.22 110 ALA A C 1
ATOM 888 O O . ALA A 1 110 ? 42.991 -12.947 -31.636 1.00 47.22 110 ALA A O 1
ATOM 889 N N . GLU A 1 111 ? 44.621 -14.539 -31.522 1.00 37.81 111 GLU A N 1
ATOM 890 C CA . GLU A 1 111 ? 44.708 -14.760 -30.069 1.00 37.81 111 GLU A CA 1
ATOM 891 C C . GLU A 1 111 ? 44.835 -13.473 -29.242 1.00 37.81 111 GLU A C 1
ATOM 893 O O . GLU A 1 111 ? 45.544 -12.534 -29.678 1.00 37.81 111 GLU A O 1
#

Sequence (111 aa):
MSMSYNRYPKEMKEAIVARLLEEDVVVMDIQKETGVGINTLYRWRDACINANDSTKEANSKSSKEHREERKKNERLEKELARKEKALTETAALLVLRKKANAIWGTEDEAE